Protein AF-A0A8S3HW95-F1 (afdb_monomer)

pLDDT: mean 84.2, std 12.94, range [44.97, 95.0]

Secondary structure (DSSP, 8-state):
-GGGTTGGGSEEEEETTB-TTS-SS----GGG-S----TTPPPP-EEEEES-PPBT-EEEEEEE--STT---BTTTTBTEEEEEEEB-------------

Organism: NCBI:txid392030

Solvent-accessible surface area (backbone atoms only — not comparable to full-atom values): 6855 Å² total; per-residue (Å²): 95,88,89,44,54,76,54,61,72,50,60,47,46,41,28,82,99,47,64,79,76,77,52,100,59,63,50,81,70,69,86,73,55,81,85,77,85,53,94,82,69,74,83,86,66,63,49,79,44,74,77,55,73,61,67,76,38,81,42,70,47,76,54,72,64,87,57,93,92,57,57,80,34,83,92,75,51,33,41,37,50,75,52,75,49,70,41,77,77,72,84,83,72,79,74,91,78,88,83,130

Radius of gyration: 18.85 Å; Cα contacts (8 Å, |Δi|>4): 117; chains: 1; bounding box: 45×46×43 Å

InterPro domains:
  IPR000402 Sodium/potassium-transporting ATPase subunit beta [PF00287] (6-83)
  IPR000402 Sodium/potassium-transporting ATPase subunit beta [PTHR11523] (21-86)
  IPR038702 Sodium/potassium-transporting ATPase subunit beta superfamily [G3DSA:2.60.40.1660] (1-86)

Mean predicted aligned error: 8.15 Å

Structure (mmCIF, N/CA/C/O backbone):
data_AF-A0A8S3HW95-F1
#
_entry.id   AF-A0A8S3HW95-F1
#
loop_
_atom_site.group_PDB
_atom_site.id
_atom_site.type_symbol
_atom_site.label_atom_id
_atom_site.label_alt_id
_atom_site.label_comp_id
_atom_site.label_asym_id
_atom_site.label_entity_id
_atom_site.label_seq_id
_atom_site.pdbx_PDB_ins_code
_atom_site.Cartn_x
_atom_site.Cartn_y
_atom_site.Cartn_z
_atom_site.occupancy
_atom_site.B_iso_or_equiv
_atom_site.auth_seq_id
_atom_site.auth_comp_id
_atom_site.auth_asym_id
_atom_site.auth_atom_id
_atom_site.pdbx_PDB_model_num
ATOM 1 N N . HIS A 1 1 ? -10.326 9.604 5.631 1.00 51.12 1 HIS A N 1
ATOM 2 C CA . HIS A 1 1 ? -10.681 10.787 6.451 1.00 51.12 1 HIS A CA 1
ATOM 3 C C . HIS A 1 1 ? -9.653 10.895 7.572 1.00 51.12 1 HIS A C 1
ATOM 5 O O . HIS A 1 1 ? -9.099 9.859 7.898 1.00 51.12 1 HIS A O 1
ATOM 11 N N . PRO A 1 2 ? -9.419 12.055 8.214 1.00 61.47 2 PRO A N 1
ATOM 12 C CA . PRO A 1 2 ? -8.502 12.132 9.364 1.00 61.47 2 PRO A CA 1
ATOM 13 C C . PRO A 1 2 ? -8.843 11.143 10.497 1.00 61.47 2 PRO A C 1
ATOM 15 O O . PRO A 1 2 ? -7.979 10.726 11.251 1.00 61.47 2 PRO A O 1
ATOM 18 N N . ALA A 1 3 ? -10.113 10.725 10.581 1.00 60.19 3 ALA A N 1
ATOM 19 C CA . ALA A 1 3 ? -10.610 9.702 11.502 1.00 60.19 3 ALA A CA 1
ATOM 20 C C . ALA A 1 3 ? -10.318 8.240 11.084 1.00 60.19 3 ALA A C 1
ATOM 22 O O . ALA A 1 3 ? -10.705 7.330 11.814 1.00 60.19 3 ALA A O 1
ATOM 23 N N . ASP A 1 4 ? -9.716 8.019 9.910 1.00 62.72 4 ASP A N 1
ATOM 24 C CA . ASP A 1 4 ? -9.262 6.706 9.433 1.00 62.72 4 ASP A CA 1
ATOM 25 C C . ASP A 1 4 ? -7.738 6.533 9.580 1.00 62.72 4 ASP A C 1
ATOM 27 O O . ASP A 1 4 ? -7.225 5.424 9.426 1.00 62.72 4 ASP A O 1
ATOM 31 N N . ASP A 1 5 ? -6.998 7.613 9.856 1.00 69.19 5 ASP A N 1
ATOM 32 C CA . ASP A 1 5 ? -5.530 7.615 9.830 1.00 69.19 5 ASP A CA 1
ATOM 33 C C . ASP A 1 5 ? -4.930 6.771 10.969 1.00 69.19 5 ASP A C 1
ATOM 35 O O . ASP A 1 5 ? -3.891 6.134 10.791 1.00 69.19 5 ASP A O 1
ATOM 39 N N . ASP A 1 6 ? -5.607 6.699 12.118 1.00 63.69 6 ASP A N 1
ATOM 40 C CA . ASP A 1 6 ? -5.229 5.876 13.273 1.00 63.69 6 ASP A CA 1
ATOM 41 C C . ASP A 1 6 ? -5.381 4.369 12.996 1.00 63.69 6 ASP A C 1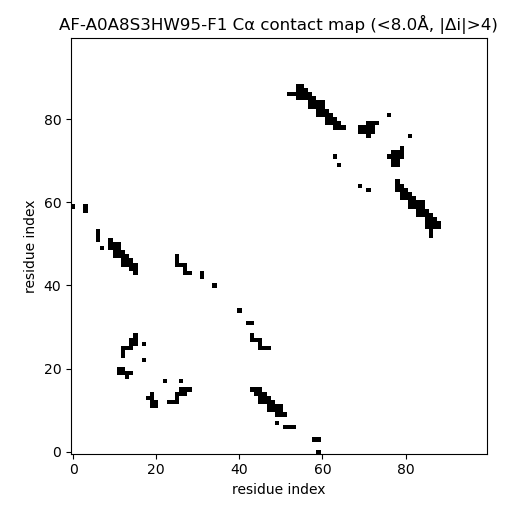
ATOM 43 O O . ASP A 1 6 ? -4.547 3.567 13.427 1.00 63.69 6 ASP A O 1
ATOM 47 N N . ILE A 1 7 ? -6.390 3.981 12.210 1.00 62.38 7 ILE A N 1
ATOM 48 C CA . ILE A 1 7 ? -6.635 2.596 11.772 1.00 62.38 7 ILE A CA 1
ATOM 49 C C . ILE A 1 7 ? -5.518 2.114 10.834 1.00 62.38 7 ILE A C 1
ATOM 51 O O . ILE A 1 7 ? -5.116 0.949 10.876 1.00 62.38 7 ILE A O 1
ATOM 55 N N . LEU A 1 8 ? -4.981 3.011 10.006 1.00 66.38 8 LEU A N 1
ATOM 56 C CA . LEU A 1 8 ? -3.958 2.692 9.007 1.00 66.38 8 LEU A CA 1
ATOM 57 C C . LEU A 1 8 ? -2.533 2.626 9.576 1.00 66.38 8 LEU A C 1
ATOM 59 O O . LEU A 1 8 ? -1.594 2.320 8.840 1.00 66.38 8 LEU A O 1
ATOM 63 N N . THR A 1 9 ? -2.355 2.854 10.880 1.00 69.75 9 THR A N 1
ATOM 64 C CA . THR A 1 9 ? -1.037 2.787 11.534 1.00 69.75 9 THR A CA 1
ATOM 65 C C . THR A 1 9 ? -0.458 1.371 11.617 1.00 69.75 9 THR A C 1
ATOM 67 O O . THR A 1 9 ? 0.755 1.226 11.753 1.00 69.75 9 THR A O 1
ATOM 70 N N . ASN A 1 10 ? -1.286 0.325 11.499 1.00 81.31 10 ASN A N 1
ATOM 71 C CA . ASN A 1 10 ? -0.862 -1.071 11.630 1.00 81.31 10 ASN A CA 1
ATOM 72 C C . ASN A 1 10 ? -1.241 -1.903 10.395 1.00 81.31 10 ASN A C 1
ATOM 74 O O . ASN A 1 10 ? -2.123 -2.768 10.426 1.00 81.31 10 ASN A O 1
ATOM 78 N N . VAL A 1 11 ? -0.571 -1.593 9.289 1.00 88.94 11 VAL A N 1
ATOM 79 C CA . VAL A 1 11 ? -0.696 -2.289 8.008 1.00 88.94 11 VAL A CA 1
ATOM 80 C C . VAL A 1 11 ? 0.621 -2.985 7.686 1.00 88.94 11 VAL A C 1
ATOM 82 O O . VAL A 1 11 ? 1.693 -2.398 7.836 1.00 88.94 11 VAL A O 1
ATOM 85 N N . THR A 1 12 ? 0.545 -4.227 7.215 1.00 91.94 12 THR A N 1
ATOM 86 C CA . THR A 1 12 ? 1.712 -5.009 6.796 1.00 91.94 12 THR A CA 1
ATOM 87 C C . THR A 1 12 ? 1.704 -5.197 5.285 1.00 91.94 12 THR A C 1
ATOM 89 O O . THR A 1 12 ? 0.674 -5.514 4.693 1.00 91.94 12 THR A O 1
ATOM 92 N N . TYR A 1 13 ? 2.865 -5.006 4.660 1.00 93.75 13 TYR A N 1
ATOM 93 C CA . TYR A 1 13 ? 3.063 -5.213 3.229 1.00 93.75 13 TYR A CA 1
ATOM 94 C C . TYR A 1 13 ? 3.858 -6.492 2.976 1.00 93.75 13 TYR A C 1
ATOM 96 O O . TYR A 1 13 ? 4.856 -6.750 3.650 1.00 93.75 13 TYR A O 1
ATOM 104 N N . TYR A 1 14 ? 3.449 -7.243 1.957 1.00 93.81 14 TYR A N 1
ATOM 105 C CA . TYR A 1 14 ? 4.166 -8.412 1.455 1.00 93.81 14 TYR A CA 1
ATOM 106 C C . TYR A 1 14 ? 4.585 -8.153 0.012 1.00 93.81 14 TYR A C 1
ATOM 108 O O . TYR A 1 14 ? 3.798 -7.663 -0.803 1.00 93.81 14 TYR A O 1
ATOM 116 N N . SER A 1 15 ? 5.844 -8.436 -0.303 1.00 94.25 15 SER A N 1
ATOM 117 C CA . SER A 1 15 ? 6.444 -8.162 -1.610 1.00 94.25 15 SER A CA 1
ATOM 118 C C . SER A 1 15 ? 7.366 -9.309 -2.006 1.00 94.25 15 SER A C 1
ATOM 120 O O . SER A 1 15 ? 8.001 -9.930 -1.154 1.00 94.25 15 SER A O 1
ATOM 122 N N . LEU A 1 16 ? 7.427 -9.613 -3.301 1.00 90.88 16 LEU A N 1
ATOM 123 C CA . LEU A 1 16 ? 8.213 -10.738 -3.800 1.00 90.88 16 LEU A CA 1
ATOM 124 C C . LEU A 1 16 ? 9.708 -10.523 -3.524 1.00 90.88 16 LEU A C 1
ATOM 126 O O . LEU A 1 16 ? 10.260 -9.495 -3.907 1.00 90.88 16 LEU A O 1
ATOM 130 N N . ASN A 1 17 ? 10.361 -11.514 -2.911 1.00 88.81 17 ASN A N 1
ATOM 131 C CA . ASN A 1 17 ? 11.783 -11.490 -2.535 1.00 88.81 17 ASN A CA 1
ATOM 132 C C . ASN A 1 17 ? 12.168 -10.404 -1.507 1.00 88.81 17 ASN A C 1
ATOM 134 O O . ASN A 1 17 ? 13.343 -10.062 -1.397 1.00 88.81 17 ASN A O 1
ATOM 138 N N . TYR A 1 18 ? 11.206 -9.893 -0.730 1.00 89.75 18 TYR A N 1
ATOM 139 C CA . TYR A 1 18 ? 11.461 -8.997 0.403 1.00 89.75 18 TYR A CA 1
ATOM 140 C C . TYR A 1 18 ? 10.950 -9.627 1.707 1.00 89.75 18 TYR A C 1
ATOM 142 O O . TYR A 1 18 ? 9.770 -9.982 1.779 1.00 89.75 18 TYR A O 1
ATOM 150 N N . PRO A 1 19 ? 11.794 -9.767 2.748 1.00 91.81 19 PRO A N 1
ATOM 151 C CA . PRO A 1 19 ? 11.340 -10.219 4.058 1.00 91.81 19 PRO A CA 1
ATOM 152 C C . PRO A 1 19 ? 10.258 -9.296 4.633 1.00 91.81 19 PRO A C 1
ATOM 154 O O . PRO A 1 19 ? 10.315 -8.074 4.492 1.00 91.81 19 PRO A O 1
ATOM 157 N N . VAL A 1 20 ? 9.277 -9.871 5.327 1.00 89.44 20 VAL A N 1
ATOM 158 C CA . VAL A 1 20 ? 8.223 -9.084 5.983 1.00 89.44 20 VAL A CA 1
ATOM 159 C C . VAL A 1 20 ? 8.857 -8.136 7.001 1.00 89.44 20 VAL A C 1
ATOM 161 O O . VAL A 1 20 ? 9.667 -8.550 7.826 1.00 89.44 20 VAL A O 1
ATOM 164 N N . GLY A 1 21 ? 8.503 -6.852 6.930 1.00 84.56 21 GLY A N 1
ATOM 165 C CA . GLY A 1 21 ? 9.054 -5.816 7.807 1.00 84.56 21 GLY A CA 1
ATOM 166 C C . GLY A 1 21 ? 10.400 -5.234 7.363 1.00 84.56 21 GLY A C 1
ATOM 167 O O . GLY A 1 21 ? 10.869 -4.288 7.990 1.00 84.56 21 GLY A O 1
ATOM 168 N N . SER A 1 22 ? 11.003 -5.711 6.264 1.00 86.38 22 SER A N 1
ATOM 169 C CA . SER A 1 22 ? 12.246 -5.123 5.736 1.00 86.38 22 SER A CA 1
ATOM 170 C C . SER A 1 22 ? 12.045 -3.748 5.084 1.00 86.38 22 SER A C 1
ATOM 172 O O . SER A 1 22 ? 13.013 -3.043 4.814 1.00 86.38 22 SER A O 1
ATOM 174 N N . SER A 1 23 ? 10.799 -3.374 4.783 1.00 84.62 23 SER A N 1
ATOM 175 C CA . SER A 1 23 ? 10.423 -2.082 4.211 1.00 84.62 23 SER A CA 1
ATOM 176 C C . SER A 1 23 ? 9.144 -1.572 4.866 1.00 84.62 23 SER A C 1
ATOM 178 O O . SER A 1 23 ? 8.214 -2.334 5.129 1.00 84.62 23 SER A O 1
ATOM 180 N N . LYS A 1 24 ? 9.080 -0.254 5.082 1.00 87.38 24 LYS A N 1
ATOM 181 C CA . LYS A 1 24 ? 7.877 0.441 5.567 1.00 87.38 24 LYS A CA 1
ATOM 182 C C . LYS A 1 24 ? 6.731 0.413 4.542 1.00 87.38 24 LYS A C 1
ATOM 184 O O . LYS A 1 24 ? 5.572 0.593 4.906 1.00 87.38 24 LYS A O 1
ATOM 189 N N . PHE A 1 25 ? 7.055 0.201 3.269 1.00 91.12 25 PHE A N 1
ATOM 190 C CA . PHE A 1 25 ? 6.114 0.192 2.150 1.00 91.12 25 PHE A CA 1
ATOM 191 C C . PHE A 1 25 ? 6.246 -1.096 1.342 1.00 91.12 25 PHE A C 1
ATOM 193 O O . PHE A 1 25 ? 7.312 -1.714 1.318 1.00 91.12 25 PHE A O 1
ATOM 200 N N . GLY A 1 26 ? 5.190 -1.459 0.620 1.00 93.56 26 GLY A N 1
ATOM 201 C CA . GLY A 1 26 ? 5.276 -2.504 -0.393 1.00 93.56 26 GLY A CA 1
ATOM 202 C C . GLY A 1 26 ? 6.191 -2.106 -1.547 1.00 93.56 26 GLY A C 1
ATOM 203 O O . GLY A 1 26 ? 6.228 -0.940 -1.945 1.00 93.56 26 GLY A O 1
ATOM 204 N N . VAL A 1 27 ? 6.931 -3.078 -2.074 1.00 93.81 27 VAL A N 1
ATOM 205 C CA . VAL A 1 27 ? 7.952 -2.870 -3.104 1.00 93.81 27 VAL A CA 1
ATOM 206 C C . VAL A 1 27 ? 7.621 -3.704 -4.333 1.00 93.81 27 VAL A C 1
ATOM 208 O O . VAL A 1 27 ? 7.328 -4.893 -4.237 1.00 93.81 27 VAL A O 1
ATOM 211 N N . ILE A 1 28 ? 7.723 -3.081 -5.505 1.00 93.06 28 ILE A N 1
ATOM 212 C CA . ILE A 1 28 ? 7.736 -3.784 -6.784 1.00 93.06 28 ILE A CA 1
ATOM 213 C C . ILE A 1 28 ? 9.167 -3.729 -7.331 1.00 93.06 28 ILE A C 1
ATOM 215 O O . ILE A 1 28 ? 9.683 -2.631 -7.543 1.00 93.06 28 ILE A O 1
ATOM 219 N N . PRO A 1 29 ? 9.825 -4.877 -7.563 1.00 90.44 29 PRO A N 1
ATOM 220 C CA . PRO A 1 29 ? 11.168 -4.898 -8.129 1.00 90.44 29 PRO A CA 1
ATOM 221 C C . PRO A 1 29 ? 11.237 -4.349 -9.560 1.00 90.44 29 PRO A C 1
ATOM 223 O O . PRO A 1 29 ? 10.369 -4.619 -10.390 1.00 90.44 29 PRO A O 1
ATOM 226 N N . ASN A 1 30 ? 12.336 -3.669 -9.892 1.00 89.69 30 ASN A N 1
ATOM 227 C CA . ASN A 1 30 ? 12.522 -3.063 -11.216 1.00 89.69 30 ASN A CA 1
ATOM 228 C C . ASN A 1 30 ? 12.641 -4.077 -12.366 1.00 89.69 30 ASN A C 1
ATOM 230 O O . ASN A 1 30 ? 12.359 -3.717 -13.503 1.00 89.69 30 ASN A O 1
ATOM 234 N N . TYR A 1 31 ? 13.025 -5.332 -12.103 1.00 88.81 31 TYR A N 1
ATOM 235 C CA . TYR A 1 31 ? 13.204 -6.349 -13.152 1.00 88.81 31 TYR A CA 1
ATOM 236 C C . TYR A 1 31 ? 11.894 -6.766 -13.842 1.00 88.81 31 TYR A C 1
ATOM 238 O O . TYR A 1 31 ? 11.935 -7.408 -14.888 1.00 88.81 31 TYR A O 1
ATOM 246 N N . PHE A 1 32 ? 10.734 -6.385 -13.294 1.00 89.19 32 PHE A N 1
ATOM 247 C CA . PHE A 1 32 ? 9.438 -6.537 -13.959 1.00 89.19 32 PHE A CA 1
ATOM 248 C C . PHE A 1 32 ? 9.192 -5.489 -15.061 1.00 89.19 32 PHE A C 1
ATOM 250 O O . PHE A 1 32 ? 8.214 -5.602 -15.801 1.00 89.19 32 PHE A O 1
ATOM 257 N N . PHE A 1 33 ? 10.067 -4.486 -15.196 1.00 89.56 33 PHE A N 1
ATOM 258 C CA . PHE A 1 33 ? 9.957 -3.402 -16.170 1.00 89.56 33 PHE A CA 1
ATOM 259 C C . PHE A 1 33 ? 11.189 -3.344 -17.098 1.00 89.56 33 PHE A C 1
ATOM 261 O O . PHE A 1 33 ? 12.299 -3.666 -16.673 1.00 89.56 33 PHE A O 1
ATOM 268 N N . PRO A 1 34 ? 11.038 -2.887 -18.357 1.00 89.69 34 PRO A N 1
ATOM 269 C CA . PRO A 1 34 ? 9.796 -2.462 -19.005 1.00 89.69 34 PRO A CA 1
ATOM 270 C C . PRO A 1 34 ? 8.938 -3.648 -19.465 1.00 89.69 34 PRO A C 1
ATOM 272 O O . PRO A 1 34 ? 9.445 -4.730 -19.754 1.00 89.69 34 PRO A O 1
ATOM 275 N N . PHE A 1 35 ? 7.631 -3.425 -19.591 1.00 88.69 35 PHE A N 1
ATOM 276 C CA . PHE A 1 35 ? 6.717 -4.418 -20.150 1.00 88.69 35 PHE A CA 1
ATOM 277 C C . PHE A 1 35 ? 6.969 -4.600 -21.658 1.00 88.69 35 PHE A C 1
AT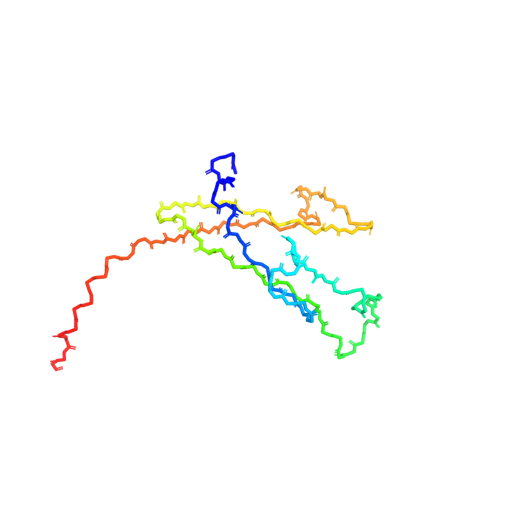OM 279 O O . PHE A 1 35 ? 6.975 -3.625 -22.408 1.00 88.69 35 PHE A O 1
ATOM 286 N N . ARG A 1 36 ? 7.188 -5.847 -22.103 1.00 90.19 36 ARG A N 1
ATOM 287 C CA . ARG A 1 36 ? 7.560 -6.192 -23.494 1.00 90.19 36 ARG A CA 1
ATOM 288 C C . ARG A 1 36 ? 6.518 -7.040 -24.241 1.00 90.19 36 ARG A C 1
ATOM 290 O O . ARG A 1 36 ? 6.867 -7.657 -25.240 1.00 90.19 36 ARG A O 1
ATOM 297 N N . ASN A 1 37 ? 5.266 -7.105 -23.771 1.00 86.69 37 ASN A N 1
ATOM 298 C CA . ASN A 1 37 ? 4.216 -7.968 -24.348 1.00 86.69 37 ASN A CA 1
ATOM 299 C C . ASN A 1 37 ? 4.625 -9.453 -24.476 1.00 86.69 37 ASN A C 1
ATOM 301 O O . ASN A 1 37 ? 4.183 -10.151 -25.387 1.00 86.69 37 ASN A O 1
ATOM 305 N N . ALA A 1 38 ? 5.488 -9.946 -23.582 1.00 86.50 38 ALA A N 1
ATOM 306 C CA . ALA A 1 38 ? 5.861 -11.355 -23.569 1.00 86.50 38 ALA A CA 1
ATOM 307 C C . ALA A 1 38 ? 4.660 -12.206 -23.123 1.00 86.50 38 ALA A C 1
ATOM 309 O O . ALA A 1 38 ? 3.941 -11.832 -22.194 1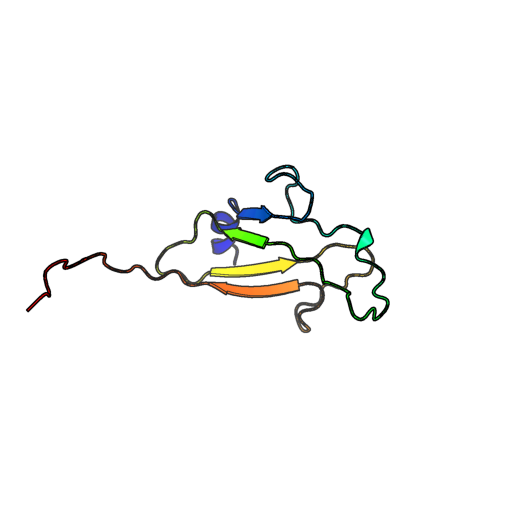.00 86.50 38 ALA A O 1
ATOM 310 N N . LYS A 1 39 ? 4.431 -13.339 -23.795 1.00 87.00 39 LYS A N 1
ATOM 311 C CA . LYS A 1 39 ? 3.266 -14.218 -23.569 1.00 87.00 39 LYS A CA 1
ATOM 312 C C . LYS A 1 39 ? 3.210 -14.782 -22.142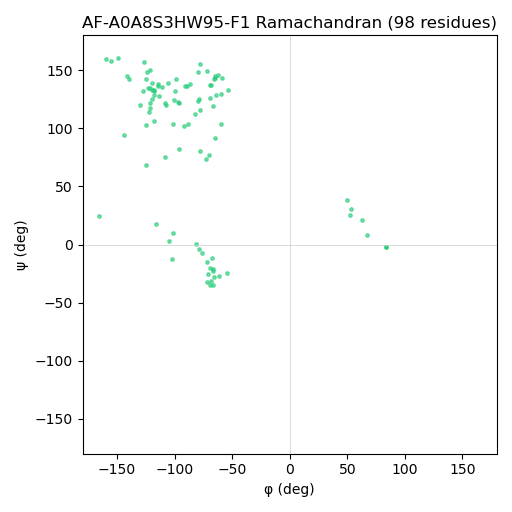 1.00 87.00 39 LYS A C 1
ATOM 314 O O . LYS A 1 39 ? 2.137 -15.094 -21.642 1.00 87.00 39 LYS A O 1
ATOM 319 N N . ASP A 1 40 ? 4.365 -14.908 -21.512 1.00 86.25 40 ASP A N 1
ATOM 320 C CA . ASP A 1 40 ? 4.610 -15.427 -20.170 1.00 86.25 40 ASP A CA 1
ATOM 321 C C . ASP A 1 40 ? 4.845 -14.316 -19.132 1.00 86.25 40 ASP A C 1
ATOM 323 O O . ASP A 1 40 ? 5.230 -14.594 -17.997 1.00 86.25 40 ASP A O 1
ATOM 327 N N . HIS A 1 41 ? 4.616 -13.048 -19.490 1.00 84.62 41 HIS A N 1
ATOM 328 C CA . HIS A 1 41 ? 4.791 -11.950 -18.549 1.00 84.62 41 HIS A CA 1
ATOM 329 C C . HIS A 1 41 ? 3.768 -12.025 -17.410 1.00 84.62 41 HIS A C 1
ATOM 331 O O . HIS A 1 41 ? 2.562 -11.888 -17.622 1.00 84.62 41 HIS A O 1
ATOM 337 N N . VAL A 1 42 ? 4.271 -12.157 -16.183 1.00 86.75 42 VAL A N 1
ATOM 338 C CA . VAL A 1 42 ? 3.476 -12.083 -14.956 1.00 86.75 42 VAL A CA 1
ATOM 339 C C . VAL A 1 42 ? 3.638 -10.698 -14.342 1.00 86.75 42 VAL A C 1
ATOM 341 O O . VAL A 1 42 ? 4.755 -10.260 -14.063 1.00 86.75 42 VAL A O 1
ATOM 344 N N . GLN A 1 43 ? 2.517 -10.012 -14.118 1.00 88.12 43 GLN A N 1
ATOM 345 C CA . GLN A 1 43 ? 2.523 -8.721 -13.437 1.00 88.12 43 GLN A CA 1
ATOM 346 C C . GLN A 1 43 ? 2.898 -8.905 -11.958 1.00 88.12 43 GLN A C 1
ATOM 348 O O . GLN A 1 43 ? 2.412 -9.838 -11.315 1.00 88.12 43 GLN A O 1
ATOM 353 N N . PRO A 1 44 ? 3.749 -8.034 -11.396 1.00 91.75 44 PRO A N 1
ATOM 354 C CA . PRO A 1 44 ? 4.093 -8.105 -9.986 1.00 91.75 44 PRO A CA 1
ATOM 355 C C . PRO A 1 44 ? 2.927 -7.659 -9.103 1.00 91.75 44 PRO A C 1
ATOM 357 O O . PRO A 1 44 ? 2.166 -6.758 -9.457 1.00 91.75 44 PRO A O 1
ATOM 360 N N . PHE A 1 45 ? 2.854 -8.231 -7.903 1.00 92.12 45 PHE A N 1
ATOM 361 C CA . PHE A 1 45 ? 1.862 -7.869 -6.896 1.00 92.12 45 PHE A CA 1
ATOM 362 C C . PHE A 1 45 ? 2.524 -7.453 -5.585 1.00 92.12 45 PHE A C 1
ATOM 364 O O . PHE A 1 45 ? 3.572 -7.969 -5.193 1.00 92.12 45 PHE A O 1
ATOM 371 N N . VAL A 1 46 ? 1.853 -6.541 -4.888 1.00 94.38 46 VAL A N 1
ATOM 372 C CA . VAL A 1 46 ? 2.086 -6.225 -3.481 1.00 94.38 46 VAL A CA 1
ATOM 373 C C . VAL A 1 46 ? 0.801 -6.564 -2.745 1.00 94.38 46 VAL A C 1
ATOM 375 O O . VAL A 1 46 ? -0.270 -6.099 -3.137 1.00 94.38 46 VAL A O 1
ATOM 378 N N . LEU A 1 47 ? 0.904 -7.350 -1.678 1.00 93.94 47 LEU A N 1
ATOM 379 C CA . LEU A 1 47 ? -0.241 -7.651 -0.823 1.00 93.94 47 LEU A CA 1
ATOM 380 C C . LEU A 1 47 ? -0.216 -6.744 0.403 1.00 93.94 47 LEU A C 1
ATOM 382 O O . LEU A 1 47 ? 0.848 -6.446 0.951 1.00 93.94 47 LEU A O 1
ATOM 386 N N . VAL A 1 48 ? -1.402 -6.316 0.823 1.00 92.75 48 VAL A N 1
ATOM 387 C CA . VAL A 1 48 ? -1.603 -5.424 1.963 1.00 92.75 48 VAL A CA 1
ATOM 388 C C . VAL A 1 48 ? -2.503 -6.127 2.967 1.00 92.75 48 VAL A C 1
ATOM 390 O O . VAL A 1 48 ? -3.627 -6.500 2.633 1.00 92.75 48 VAL A O 1
ATOM 393 N N . GLN A 1 49 ? -2.015 -6.296 4.191 1.00 91.25 49 GLN A N 1
ATOM 394 C CA . GLN A 1 49 ? -2.777 -6.852 5.301 1.00 91.25 49 GLN A CA 1
ATOM 395 C C . GLN A 1 49 ? -3.107 -5.755 6.310 1.00 91.25 49 GLN A C 1
ATOM 397 O O . GLN A 1 49 ? -2.220 -5.118 6.879 1.00 91.25 49 GLN A O 1
ATOM 402 N N . PHE A 1 50 ? -4.399 -5.565 6.561 1.00 89.62 50 PHE A N 1
ATOM 403 C CA . PHE A 1 50 ? -4.896 -4.676 7.606 1.00 89.62 50 PHE A CA 1
ATOM 404 C C . PHE A 1 50 ? -5.002 -5.464 8.916 1.00 89.62 50 PHE A C 1
ATOM 406 O O . PHE A 1 50 ? -5.928 -6.257 9.085 1.00 89.62 50 PHE A O 1
ATOM 413 N N . ASN A 1 51 ? -4.065 -5.260 9.848 1.00 87.12 51 ASN A N 1
ATOM 414 C CA . ASN A 1 51 ? -3.997 -6.067 11.075 1.00 87.12 51 ASN A CA 1
ATOM 415 C C . ASN A 1 51 ? -5.146 -5.771 12.050 1.00 87.12 51 ASN A C 1
ATOM 417 O O . ASN A 1 51 ? -5.527 -6.626 12.848 1.00 87.12 51 ASN A O 1
ATOM 421 N N . LYS A 1 52 ? -5.720 -4.564 11.987 1.00 85.75 52 LYS A N 1
ATOM 422 C CA . LYS A 1 52 ? -6.835 -4.152 12.843 1.00 85.75 52 LYS A CA 1
ATOM 423 C C . LYS A 1 52 ? -7.803 -3.250 12.081 1.00 85.75 52 LYS A C 1
ATOM 425 O O . LYS A 1 52 ? -7.626 -2.041 12.046 1.00 85.75 52 LYS A O 1
ATOM 430 N N . LEU A 1 53 ? -8.857 -3.836 11.513 1.00 87.56 53 LEU A N 1
ATOM 431 C CA . LEU A 1 53 ? -9.996 -3.074 10.990 1.00 87.56 53 LEU A CA 1
ATOM 432 C C . LEU A 1 53 ? -11.046 -2.854 12.093 1.00 87.56 53 LEU A C 1
ATOM 434 O O . LEU A 1 53 ? -11.363 -3.797 12.824 1.00 87.56 53 LEU A O 1
ATOM 438 N N . PRO A 1 54 ? -11.620 -1.652 12.244 1.00 87.44 54 PRO A N 1
ATOM 439 C CA . PRO A 1 54 ? -12.728 -1.427 13.169 1.00 87.44 54 PRO A CA 1
ATOM 440 C C . PRO A 1 54 ? -13.951 -2.268 12.772 1.00 87.44 54 PRO A C 1
ATOM 442 O O . PRO A 1 54 ? -14.196 -2.519 11.593 1.00 87.44 54 PRO A O 1
ATOM 445 N N . LEU A 1 55 ? -14.710 -2.726 13.767 1.00 89.88 55 LEU A N 1
ATOM 446 C CA . LEU A 1 55 ? -15.996 -3.390 13.541 1.00 89.88 55 LEU A CA 1
ATOM 447 C C . LEU A 1 55 ? -17.085 -2.355 13.278 1.00 89.88 55 LEU A C 1
ATOM 449 O O . LEU A 1 55 ? -17.044 -1.260 13.839 1.00 89.88 55 LEU A O 1
ATOM 453 N N . ASN A 1 56 ? -18.064 -2.728 12.456 1.00 90.25 56 ASN A N 1
ATOM 454 C CA . ASN A 1 56 ? -19.260 -1.943 12.150 1.00 90.25 56 ASN A CA 1
ATOM 455 C C . ASN A 1 56 ? -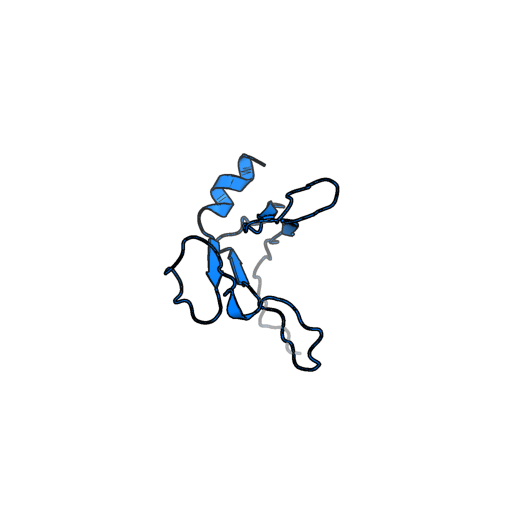18.975 -0.504 11.688 1.00 90.25 56 ASN A C 1
ATOM 457 O O . ASN A 1 56 ? -19.825 0.376 11.814 1.00 90.25 56 ASN A O 1
ATOM 461 N N . ARG A 1 57 ? -17.789 -0.259 11.124 1.00 89.00 57 ARG A N 1
ATOM 462 C CA . ARG A 1 57 ? -17.379 1.035 10.578 1.00 89.00 57 ARG A CA 1
ATOM 463 C C . ARG A 1 57 ? -16.897 0.842 9.146 1.00 89.00 57 ARG A C 1
ATOM 465 O O . ARG A 1 57 ? -16.099 -0.052 8.873 1.00 89.00 57 ARG A O 1
ATOM 472 N N . LEU A 1 58 ? -17.386 1.695 8.248 1.00 90.38 58 LEU A N 1
ATOM 473 C CA . LEU A 1 58 ? -16.901 1.789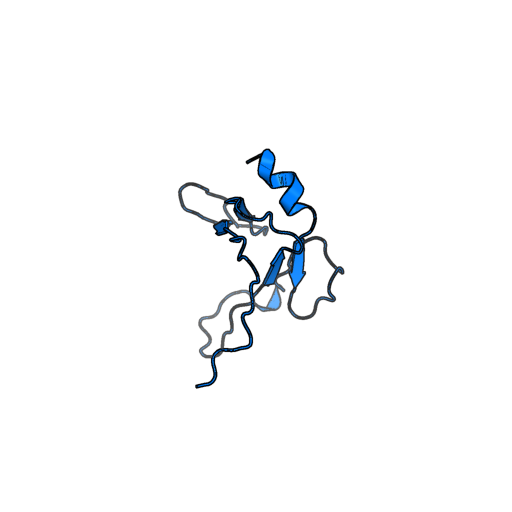 6.875 1.00 90.38 58 LEU A CA 1
ATOM 474 C C . LEU A 1 58 ? -15.602 2.602 6.866 1.00 90.38 58 LEU A C 1
ATOM 476 O O . LEU A 1 58 ? -15.594 3.736 7.339 1.00 90.38 58 LEU A O 1
ATOM 480 N N . VAL A 1 59 ? -14.524 2.030 6.336 1.00 90.62 59 VAL A N 1
ATOM 481 C CA . VAL A 1 59 ? -13.200 2.665 6.257 1.00 90.62 59 VAL A CA 1
ATOM 482 C C . VAL A 1 59 ? -12.854 2.906 4.794 1.00 90.62 59 VAL A C 1
ATOM 484 O O . VAL A 1 59 ? -12.920 1.977 3.989 1.00 90.62 59 VAL A O 1
ATOM 487 N N . SER A 1 60 ? -12.480 4.138 4.442 1.00 90.81 60 SER A N 1
ATOM 488 C CA . SER A 1 60 ? -12.032 4.487 3.087 1.00 90.81 60 SER A CA 1
ATOM 489 C C . SER A 1 60 ? -10.511 4.459 3.004 1.00 90.81 60 SER A C 1
ATOM 491 O O . SER A 1 60 ? -9.825 5.176 3.731 1.00 90.81 60 SER A O 1
ATOM 493 N N . ILE A 1 61 ? -9.979 3.642 2.100 1.00 90.25 61 ILE A N 1
ATOM 494 C CA . ILE A 1 61 ? -8.547 3.368 1.983 1.00 90.25 61 ILE A CA 1
ATOM 495 C C . ILE A 1 61 ? -8.062 3.838 0.620 1.00 90.25 61 ILE A C 1
ATOM 497 O O . ILE A 1 61 ? -8.658 3.528 -0.409 1.00 90.25 61 ILE A O 1
ATOM 501 N N . THR A 1 62 ? -6.953 4.580 0.614 1.00 91.69 62 THR A N 1
ATOM 502 C CA . THR A 1 62 ? -6.276 5.005 -0.616 1.00 91.69 62 THR A CA 1
ATOM 503 C C . THR A 1 62 ? -4.844 4.491 -0.628 1.00 91.69 62 THR A C 1
ATOM 505 O O . THR A 1 62 ? -4.032 4.917 0.191 1.00 91.69 62 THR A O 1
ATOM 508 N N . CYS A 1 63 ? -4.511 3.637 -1.593 1.00 91.56 63 CYS A N 1
ATOM 509 C CA . CYS A 1 63 ? -3.140 3.181 -1.826 1.00 91.56 63 CYS A CA 1
ATOM 510 C C . CYS A 1 63 ? -2.532 3.9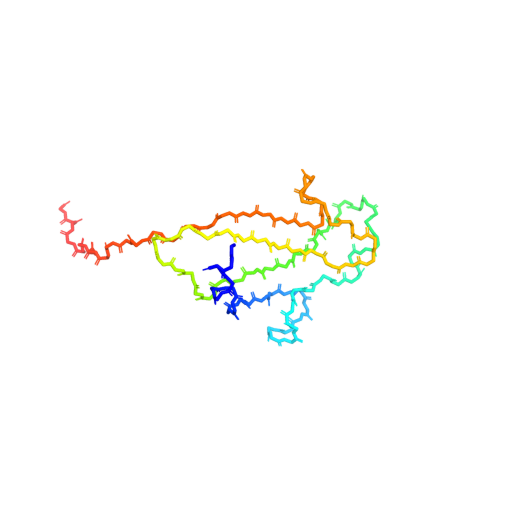77 -2.986 1.00 91.56 63 CYS A C 1
ATOM 512 O O . CYS A 1 63 ? -3.165 4.113 -4.032 1.00 91.56 63 CYS A O 1
ATOM 514 N N . ARG A 1 64 ? -1.308 4.492 -2.823 1.00 93.69 64 ARG A N 1
ATOM 515 C CA . ARG A 1 64 ? -0.591 5.269 -3.851 1.00 93.69 64 ARG A CA 1
ATOM 516 C C . ARG A 1 64 ? 0.712 4.577 -4.229 1.00 93.69 64 ARG A C 1
ATOM 518 O O . ARG A 1 64 ? 1.468 4.185 -3.344 1.00 93.69 64 ARG A O 1
ATOM 525 N N . ALA A 1 65 ? 0.977 4.462 -5.526 1.00 94.50 65 ALA A N 1
ATOM 526 C CA . ALA A 1 65 ? 2.238 3.943 -6.047 1.00 94.50 65 ALA A CA 1
ATOM 527 C C . ALA A 1 65 ? 3.228 5.092 -6.264 1.00 94.50 65 ALA A C 1
ATOM 529 O O . ALA A 1 65 ? 2.847 6.121 -6.812 1.00 94.50 65 ALA A O 1
ATOM 530 N N . TRP A 1 66 ? 4.490 4.927 -5.873 1.00 93.38 66 TRP A N 1
ATOM 531 C CA . TRP A 1 66 ? 5.508 5.974 -5.983 1.00 93.38 66 TRP A CA 1
ATOM 532 C C . TRP A 1 66 ? 6.685 5.490 -6.824 1.00 93.38 66 TRP A C 1
ATOM 534 O O . TRP A 1 66 ? 7.404 4.582 -6.420 1.00 93.38 66 TRP A O 1
ATOM 544 N N . ALA A 1 67 ? 6.876 6.105 -7.988 1.00 93.44 67 ALA A N 1
ATOM 545 C CA . ALA A 1 67 ? 8.046 5.933 -8.843 1.00 93.44 67 ALA A CA 1
ATOM 546 C C . ALA A 1 67 ? 8.162 7.138 -9.799 1.00 93.44 67 ALA A C 1
ATOM 548 O O . ALA A 1 67 ? 7.156 7.821 -10.035 1.00 93.44 67 ALA A O 1
ATOM 549 N N . PRO A 1 68 ? 9.348 7.411 -10.374 1.00 92.88 68 PRO A N 1
ATOM 550 C CA . PRO A 1 68 ? 9.491 8.423 -11.417 1.00 92.88 68 PRO A CA 1
ATOM 551 C C . PRO A 1 68 ? 8.510 8.184 -12.573 1.00 92.88 68 PRO A C 1
ATOM 553 O O . PRO A 1 68 ? 8.372 7.064 -13.058 1.00 92.88 68 PRO A O 1
ATOM 556 N N . GLY A 1 69 ? 7.815 9.238 -13.007 1.00 90.38 69 GLY A N 1
ATOM 557 C CA . GLY A 1 69 ? 6.839 9.167 -14.100 1.00 90.38 69 GLY A CA 1
ATOM 558 C C . GLY A 1 69 ? 5.433 8.693 -13.706 1.00 90.38 69 GLY A C 1
ATOM 559 O O . GLY A 1 69 ? 4.548 8.692 -14.561 1.00 90.38 69 GLY A O 1
ATOM 560 N N . ILE A 1 70 ? 5.181 8.338 -12.440 1.00 93.00 70 ILE A N 1
ATOM 561 C CA . ILE A 1 70 ? 3.819 8.049 -11.967 1.00 93.00 70 ILE A CA 1
ATOM 562 C C . ILE A 1 70 ? 3.095 9.361 -11.627 1.00 93.00 70 ILE A C 1
ATOM 564 O O . ILE A 1 70 ? 3.431 10.038 -10.659 1.00 93.00 70 ILE A O 1
ATOM 568 N N . GLU A 1 71 ? 2.071 9.701 -12.416 1.00 94.62 71 GLU A N 1
ATOM 569 C CA . GLU A 1 71 ? 1.141 10.807 -12.144 1.00 94.62 71 GLU A CA 1
ATOM 570 C C . GLU A 1 71 ? 0.091 10.380 -11.103 1.00 94.62 71 GLU A C 1
ATOM 572 O O . GLU A 1 71 ? -0.646 9.413 -11.317 1.00 94.62 71 GLU A O 1
ATOM 577 N N . HIS A 1 72 ? -0.043 11.138 -10.011 1.00 93.56 72 HIS A N 1
ATOM 578 C CA . HIS A 1 72 ? -1.137 10.976 -9.048 1.00 93.56 72 HIS A CA 1
ATOM 579 C C . HIS A 1 72 ? -2.313 11.878 -9.404 1.00 93.56 72 HIS A C 1
ATOM 581 O O . HIS A 1 72 ? -2.312 13.068 -9.094 1.00 93.56 72 HIS A O 1
ATOM 587 N N . ASN A 1 73 ? -3.353 11.301 -10.005 1.00 91.25 73 ASN A N 1
ATOM 588 C CA . ASN A 1 73 ? -4.557 12.040 -10.380 1.00 91.25 73 ASN A CA 1
ATOM 589 C C . ASN A 1 73 ? -5.801 11.385 -9.780 1.00 91.25 73 ASN A C 1
ATOM 591 O O . ASN A 1 73 ? -6.289 10.386 -10.304 1.00 91.25 73 ASN A O 1
ATOM 595 N N . ALA A 1 74 ? -6.334 11.969 -8.705 1.00 85.25 74 ALA A N 1
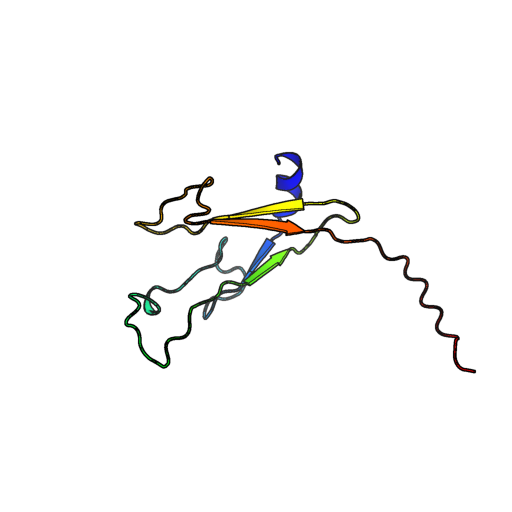ATOM 596 C CA . ALA A 1 74 ? -7.489 11.422 -7.990 1.00 85.25 74 ALA A CA 1
ATOM 597 C C . ALA A 1 74 ? -8.783 11.425 -8.823 1.00 85.25 74 ALA A C 1
ATOM 599 O O . ALA A 1 74 ? -9.628 10.562 -8.632 1.00 85.25 74 ALA A O 1
ATOM 600 N N . ARG A 1 75 ? -8.941 12.346 -9.787 1.00 88.62 75 ARG A N 1
ATOM 601 C CA . ARG A 1 75 ? -10.134 12.371 -10.657 1.00 88.62 75 ARG A CA 1
ATOM 602 C C . ARG A 1 75 ? -10.137 11.224 -11.662 1.00 88.62 75 ARG A C 1
ATOM 604 O O . ARG A 1 75 ? -11.197 10.759 -12.059 1.00 88.62 75 ARG A O 1
ATOM 611 N N . ARG A 1 76 ? -8.948 10.803 -12.099 1.00 89.31 76 ARG A N 1
ATOM 612 C CA . ARG A 1 76 ? -8.752 9.723 -13.080 1.00 89.31 76 ARG A CA 1
ATOM 613 C C . ARG A 1 76 ? -8.274 8.418 -12.447 1.00 89.31 76 ARG A C 1
ATOM 615 O O . ARG A 1 76 ? -7.962 7.490 -13.183 1.00 89.31 76 ARG A O 1
ATOM 622 N N . MET A 1 77 ? -8.157 8.376 -11.119 1.00 88.56 77 MET A N 1
ATOM 623 C CA . MET A 1 77 ? -7.580 7.258 -10.368 1.00 88.56 77 MET A CA 1
ATOM 624 C C . MET A 1 77 ? -6.214 6.808 -10.917 1.00 88.56 77 MET A C 1
ATOM 626 O O . MET A 1 77 ? -5.909 5.621 -10.982 1.00 88.56 77 MET A O 1
ATOM 630 N N . ARG A 1 78 ? -5.371 7.760 -11.349 1.00 94.06 78 ARG A N 1
ATOM 631 C CA . ARG A 1 78 ? -4.012 7.452 -11.826 1.00 94.06 78 ARG A CA 1
ATOM 632 C C . ARG A 1 78 ? -3.027 7.414 -10.671 1.00 94.06 78 ARG A C 1
ATOM 634 O O . ARG A 1 78 ? -3.092 8.257 -9.774 1.00 94.06 78 ARG A O 1
ATOM 641 N N . GLY A 1 79 ? -2.134 6.424 -10.704 1.00 93.88 79 GLY A N 1
ATOM 642 C CA . GLY A 1 79 ? -1.098 6.221 -9.689 1.00 93.88 79 GLY A CA 1
ATOM 643 C C . GLY A 1 79 ? -1.638 5.830 -8.309 1.00 93.88 79 GLY A C 1
ATOM 644 O O . GLY A 1 79 ? -0.881 5.820 -7.337 1.00 93.88 79 GLY A O 1
ATOM 645 N N . MET A 1 80 ? -2.938 5.545 -8.193 1.00 95.00 80 MET A N 1
ATOM 646 C CA . MET A 1 80 ? -3.582 5.209 -6.930 1.00 95.00 80 MET A CA 1
ATOM 647 C C . MET A 1 80 ? -4.837 4.369 -7.129 1.00 95.00 80 MET A C 1
ATOM 649 O O . MET A 1 80 ? -5.477 4.427 -8.174 1.00 95.00 80 MET A O 1
ATOM 653 N N . VAL A 1 81 ? -5.223 3.657 -6.079 1.00 92.94 81 VAL A N 1
ATOM 654 C CA . VAL A 1 81 ? -6.518 2.987 -5.972 1.00 92.94 81 VAL A CA 1
ATOM 655 C C . VAL A 1 81 ? -7.207 3.453 -4.696 1.00 92.94 81 VAL A C 1
ATOM 657 O O . VAL A 1 81 ? -6.550 3.682 -3.679 1.00 92.94 81 VAL A O 1
ATOM 660 N N . ASN A 1 82 ? -8.525 3.617 -4.763 1.00 92.50 82 ASN A N 1
ATOM 661 C CA . ASN A 1 82 ? -9.371 3.896 -3.612 1.00 92.50 82 ASN A CA 1
ATOM 662 C C . ASN A 1 82 ? -10.441 2.810 -3.519 1.00 92.50 82 ASN A C 1
ATOM 664 O O . ASN A 1 82 ? -11.033 2.440 -4.532 1.00 92.50 82 ASN A O 1
ATOM 668 N N . PHE A 1 83 ? -10.655 2.297 -2.314 1.00 92.12 83 PHE A N 1
ATOM 669 C CA . PHE A 1 83 ? -11.696 1.321 -2.019 1.00 92.12 83 PHE A CA 1
ATOM 670 C C . PHE A 1 83 ? -12.185 1.501 -0.583 1.00 92.12 83 PHE A C 1
ATOM 672 O O . PHE A 1 83 ? -11.507 2.102 0.252 1.00 92.12 83 PHE A O 1
ATOM 679 N N . GLN A 1 84 ? -13.375 0.977 -0.296 1.00 93.25 84 GLN A N 1
ATOM 680 C CA . GLN A 1 84 ? -13.966 1.005 1.037 1.00 93.25 84 GLN A CA 1
ATOM 681 C C . GLN A 1 84 ? -14.081 -0.412 1.593 1.00 93.25 84 GLN A C 1
ATOM 683 O O . GLN A 1 84 ? -14.460 -1.332 0.870 1.00 93.25 84 GLN A O 1
ATOM 688 N N . LEU A 1 85 ? -13.767 -0.579 2.877 1.00 91.81 85 LEU A N 1
ATOM 689 C CA . LEU A 1 85 ? -13.912 -1.844 3.594 1.00 91.81 85 LEU A CA 1
ATOM 690 C C . LEU A 1 85 ? -14.877 -1.683 4.768 1.00 91.81 85 LEU A C 1
ATOM 692 O O . LEU A 1 85 ? -14.821 -0.693 5.496 1.00 91.81 85 LEU A O 1
ATOM 696 N N . TYR A 1 86 ? -15.730 -2.685 4.974 1.00 91.19 86 TYR A N 1
ATOM 697 C CA . TYR A 1 86 ? -16.629 -2.782 6.120 1.00 91.19 86 TYR A CA 1
ATOM 698 C C . TYR A 1 86 ? -16.501 -4.166 6.748 1.00 91.19 86 TYR A C 1
ATOM 700 O O . TYR A 1 86 ? -16.747 -5.176 6.089 1.00 91.19 86 TYR A O 1
ATOM 708 N N . ARG A 1 87 ? -16.114 -4.219 8.026 1.00 90.31 87 ARG A N 1
ATOM 709 C CA . ARG A 1 87 ? -16.078 -5.465 8.796 1.00 90.31 87 ARG A CA 1
ATOM 710 C C . ARG A 1 87 ? -17.304 -5.526 9.699 1.00 90.31 87 ARG A C 1
ATOM 712 O O . ARG A 1 87 ? -17.344 -4.838 10.718 1.00 90.31 87 ARG A O 1
ATOM 719 N N . ALA A 1 88 ? -18.287 -6.336 9.318 1.00 89.38 88 ALA A N 1
ATOM 720 C CA . ALA A 1 88 ? -19.471 -6.566 10.133 1.00 89.38 88 ALA A CA 1
ATOM 721 C C . ALA A 1 88 ? -19.101 -7.289 11.435 1.00 89.38 88 ALA A C 1
ATOM 723 O O . ALA A 1 88 ? -18.244 -8.175 11.455 1.00 89.38 88 ALA A O 1
ATOM 724 N N . TYR A 1 89 ? -19.762 -6.911 12.520 1.00 85.25 89 TYR A N 1
ATOM 725 C CA . TYR A 1 89 ? -19.826 -7.718 13.723 1.00 85.25 89 TYR A CA 1
ATOM 726 C C . TYR A 1 89 ? -20.848 -8.827 13.495 1.00 85.25 89 TYR A C 1
ATOM 728 O O . TYR A 1 89 ? -22.030 -8.558 13.296 1.00 85.25 89 TYR A O 1
ATOM 736 N N . THR A 1 90 ? -20.386 -10.070 13.491 1.00 78.38 90 THR A N 1
ATOM 737 C CA . THR A 1 90 ? -21.267 -11.234 13.529 1.00 78.38 90 THR A CA 1
ATOM 738 C C . THR A 1 90 ? -21.367 -11.698 14.971 1.00 78.38 90 THR A C 1
ATOM 740 O O . THR A 1 90 ? -20.339 -12.022 15.572 1.00 78.38 90 THR A O 1
ATOM 743 N N . ASP A 1 91 ? -22.580 -11.763 15.516 1.00 64.88 91 ASP A N 1
ATOM 744 C CA . ASP A 1 91 ? -22.828 -12.477 16.764 1.00 64.88 91 ASP A CA 1
ATOM 745 C C . ASP A 1 91 ? -22.429 -13.942 16.559 1.00 64.88 91 ASP A C 1
ATOM 747 O O . ASP A 1 91 ? -23.132 -14.709 15.902 1.00 64.88 91 ASP A O 1
ATOM 751 N N . MET A 1 92 ? -21.279 -14.348 17.098 1.00 61.19 92 MET A N 1
ATOM 752 C CA . MET A 1 92 ? -20.926 -15.760 17.207 1.00 61.19 92 MET A CA 1
ATOM 753 C C . MET A 1 92 ? -21.833 -16.408 18.260 1.00 61.19 92 MET A C 1
ATOM 755 O O . MET A 1 92 ? -21.418 -16.681 19.382 1.00 61.19 92 MET A O 1
ATOM 759 N N . LYS A 1 93 ? -23.086 -16.680 17.891 1.00 56.84 93 LYS A N 1
ATOM 760 C CA . LYS A 1 93 ? -23.819 -17.825 18.425 1.00 56.84 93 LYS A CA 1
ATOM 761 C C . LYS A 1 93 ? -23.669 -18.956 17.419 1.00 56.84 93 LYS A C 1
ATOM 763 O O . LYS A 1 93 ? -24.530 -19.171 16.575 1.00 56.84 93 LYS A O 1
ATOM 768 N N . SER A 1 94 ? -22.539 -19.657 17.498 1.00 50.97 94 SER A N 1
ATOM 769 C CA . SER A 1 94 ? -22.442 -21.006 16.945 1.00 50.97 94 SER A CA 1
ATOM 770 C C . SER A 1 94 ? -23.397 -21.880 17.750 1.00 50.97 94 SER A C 1
ATOM 772 O O . SER A 1 94 ? -23.032 -22.371 18.815 1.00 50.97 94 SER A O 1
ATOM 774 N N . ASN A 1 95 ? -24.638 -22.015 17.290 1.00 51.94 95 ASN A N 1
ATOM 775 C CA . ASN A 1 95 ? -25.530 -23.053 17.783 1.00 51.94 95 ASN A CA 1
ATOM 776 C C . ASN A 1 95 ? -25.102 -24.359 17.099 1.00 51.94 95 ASN A C 1
ATOM 778 O O . ASN A 1 95 ? -25.649 -24.763 16.079 1.00 51.94 95 ASN A O 1
ATOM 782 N N . ASP A 1 96 ? -24.046 -24.963 17.635 1.00 57.31 96 ASP A N 1
ATOM 783 C CA . ASP A 1 96 ? -23.625 -26.329 17.331 1.00 57.31 96 ASP A CA 1
ATOM 784 C C . ASP A 1 96 ? -24.626 -27.289 17.988 1.00 57.31 96 ASP A C 1
ATOM 786 O O . ASP A 1 96 ? -24.351 -27.782 19.073 1.00 57.31 96 ASP A O 1
ATOM 790 N N . ASN A 1 97 ? -25.847 -27.401 17.434 1.00 56.50 97 ASN A N 1
ATOM 791 C CA . ASN A 1 97 ? -26.892 -28.347 17.872 1.00 56.50 97 ASN A CA 1
ATOM 792 C C . ASN A 1 97 ? -28.064 -28.537 16.874 1.00 56.50 97 ASN A C 1
ATOM 794 O O . ASN A 1 97 ? -29.140 -28.949 17.294 1.00 56.50 97 ASN A O 1
ATOM 798 N N . ASP A 1 98 ? -27.899 -28.292 15.570 1.00 54.03 98 ASP A N 1
ATOM 799 C CA . ASP A 1 98 ? -28.912 -28.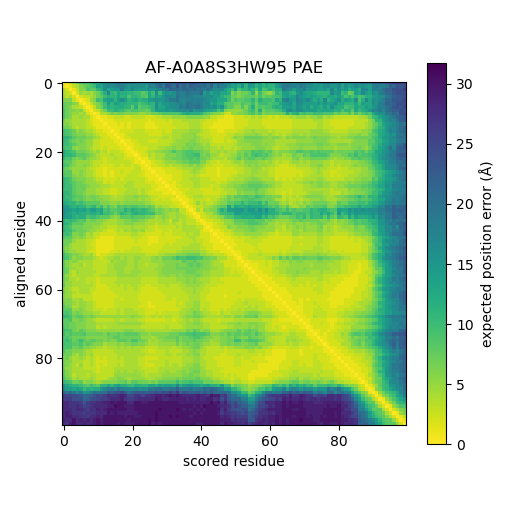694 14.570 1.00 54.03 98 ASP A CA 1
ATOM 800 C C . ASP A 1 98 ? -28.403 -29.872 13.727 1.00 54.03 98 ASP A C 1
ATOM 802 O O . ASP A 1 98 ? -28.002 -29.738 12.571 1.00 54.03 98 ASP A O 1
ATOM 806 N N . VAL A 1 99 ? -28.417 -31.054 14.349 1.00 52.28 99 VAL A N 1
ATOM 807 C CA . VAL A 1 99 ? -28.533 -32.338 13.650 1.00 52.28 99 VAL A CA 1
ATOM 808 C C . VAL A 1 99 ? -29.833 -32.978 14.140 1.00 52.28 99 VAL A C 1
ATOM 810 O O . VAL A 1 99 ? -29.932 -33.430 15.284 1.00 52.28 99 VAL A O 1
ATOM 813 N N . HIS A 1 100 ? -30.847 -32.967 13.280 1.00 44.97 100 HIS A N 1
ATOM 814 C CA . HIS A 1 100 ? -31.968 -33.906 13.299 1.00 44.97 100 HIS A CA 1
ATOM 815 C C . HIS A 1 100 ? -31.920 -34.703 12.001 1.00 44.97 100 HIS A C 1
ATOM 817 O O . HIS A 1 100 ? -31.742 -34.066 10.937 1.00 44.97 100 HIS A O 1
#

Sequence (100 aa):
HPADDDILTNVTYYSLNYPVGSSKFGVIPNYFFPFRNAKDHVQPFVLVQFNKLPLNRLVSITCRAWAPGIEHNARRMRGMVNFQLYRAYTDMKSNDNDVH

Foldseek 3Di:
DVVQVVQVPDKWKDFPPDPTPNDPDYDDDCVLDDDDPDPPRDDTDMDMDRPDDDAQDKHKDKDFADDPPFDCDPVVQTRMDIDIDHHYDDPPPPPPDPDD